Protein 3KWD (pdb70)

Foldseek 3Di:
DAADAAEPQEAADPQEQAEDHEYEEHCEYEEHQEYHYCPAWDDEYAEANEYAEHQEYEEEHNDAWDQDPVRDTGQYYAYHCEYNYHNEYEYGPEAHEANEYAEHNEYAYCEYEYHQEYEYYCEYHENEYAYHQFYHDYNYYHHDHVVSVPTHGDDPVSVVVRVVVD

Organism: Thermosynechococcus vestitus (strain NIES-2133 / IAM M-273 / BP-1) (NCBI:txid197221)

Nearest PDB structures (foldseek):
  3kwd-assembly1_A  TM=1.006E+00  e=5.492E-32  Thermosynechococcus vestitus BP-1
  3kwc-assembly1_C  TM=9.804E-01  e=3.329E-26  Thermosynechococcus vestitus BP-1
  7o4z-assembly1_A  TM=9.987E-01  e=1.761E-24  Synechococcus elongatus PCC 7942 = FACHB-805
  3ou9-assembly1_A  TM=9.109E-01  e=1.102E-14  Methanosarcina thermophila
  3ow5-assembly1_A  TM=9.002E-01  e=1.289E-14  Methanosarcina thermophila

CATH classification: 2.160.10.10

GO terms:
  GO:0031470 carboxysome (C, IDA)
  GO:0008270 zinc ion binding (F, IDA)
  GO:0004089 carbonate dehydratase activity (F, IDA)
  GO:0043886 structural constituent of carboxysome shell (F, IPI)

Radius of gyration: 14.39 Å; Cα contacts (8 Å, |Δi|>4): 576; chains: 1; bounding box: 34×21×41 Å

Solvent-accessible surface area: 7654 Å² total; per-residue (Å²): 145,63,142,40,99,83,16,136,67,18,100,41,43,102,152,14,76,26,66,3,24,0,58,3,82,71,120,1,82,0,11,42,42,6,23,0,67,1,46,75,0,45,20,0,12,0,0,18,144,0,35,0,24,64,28,1,59,0,20,0,78,110,148,32,72,20,92,4,96,79,50,107,105,4,0,0,12,0,0,49,85,1,10,0,0,77,106,1,62,0,32,0,14,0,25,0,1,61,40,1,4,0,0,76,126,0,27,0,53,65,9,71,0,8,46,31,0,7,0,22,34,106,4,48,0,49,80,10,92,0,43,88,26,42,44,0,46,67,44,58,90,0,54,56,68,136,76,1,99,207,13,67,88,29,108,104,77,18,81,110,72,11,132,160,51,86

InterPro domains:
  IPR000894 Ribulose bisphosphate carboxylase small subunit, domain [PF00101] (234-313)
  IPR000894 Ribulose bisphosphate carboxylase small subunit, domain [PF00101] (339-422)
  IPR000894 Ribulose bisphosphate carboxylase small subunit, domain [PF00101] (450-533)
  IPR000894 Ribulose bisphosphate carboxylase small subunit, domain [PF00101] (566-649)
  IPR000894 Ribulose bisphosphate carboxylase small subunit, domain [SM00961] (220-313)
  IPR000894 Ribulose bisphosphate carboxylase small subunit, domain [SM00961] (329-422)
  IPR000894 Ribulose bisphosphate carboxylase small subunit, domain [SM00961] (444-533)
  IPR000894 Ribulose bisphosphate carboxylase small subunit, domain [SM00961] (557-650)
  IPR011004 Trimeric LpxA-like superfamily [SSF51161] (18-168)
  IPR017156 Carboxysome assembly protein CcmM [PIRSF037250] (1-650)
  IPR036385 Ribulose bisphosphate carboxylase, small subunit superfamily [G3DSA:3.30.190.10] (229-335)
  IPR036385 Ribulose bisphosphate carboxylase, small subunit superfamily [G3DSA:3.30.190.10] (338-445)
  IPR036385 Ribulose bisphosphate carboxylase, small subunit superfamily [G3DSA:3.30.190.10] (449-563)
  IPR036385 Ribulose bisphosphate carboxylase, small subunit superfamily [G3DSA:3.30.190.10] (564-652)
  IPR036385 Ribulose bisphosphate carboxylase, small subunit superfamily [SSF55239] (209-324)
  IPR036385 Ribulose bisphosphate carboxylase, small subunit superfamily [SSF55239] (337-432)
  IPR036385 Ribulose bisphosphate carboxylase, small subunit superfamily [SSF55239] (450-564)
  IPR036385 Ribulose bisphosphate carboxylase, small subunit superfamily [SSF55239] (560-649)
  IPR047223 Carbonic anhydrase, gamma-class, LbH domain [cd00710] (18-194)
  IPR052265 Gamma-class Carbonic Anhydrase [PTHR43360] (2-649)

Secondary structure (DSSP, 8-state):
-PPPEE-TT-EE-TTSEEEESEEE-TT-EE-TT-EEEESSS--EEE-TT-EE-TT-EEEE-SS--EE-TTS-EESEEE-TT-EE-TT-EEEEEEEE-TT-EE-TT-EEEEEEE-TT-EE-SS-EEES-EEPTTBEE-TT-EE-SHHHHTTPPBP-HHHHHHHHHH-

B-factor: mean 14.68, std 8.2, range [6.86, 56.38]

Sequence (166 aa):
LAEPEIAPTAYVHSFSNLIIGDVRIKDYVHIAPGTSIRRADEGTPFHIGSRTNIQDGVVIHGLQQQGRVIGDDGQEYSVWIGDNVSSITHMMALIHGPAYIIGDGCFIGFRSTVFNARVGAGCVVMMHVLIQDVEEIIPPGKYVPSGMMVITTQQQADRLPNVEESDIHFAQHVV

Structure (mmCIF, N/CA/C/O backbone):
data_3KWD
#
_entry.id   3KWD
#
_cell.length_a   103.006
_cell.length_b   103.006
_cell.length_c   44.953
_cell.angle_alpha   90.00
_cell.angle_beta   90.00
_cell.angle_gamma   120.00
#
_symmetry.space_group_name_H-M   'H 3'
#
loop_
_entity.id
_entity.type
_entity.pdbx_description
1 polymer 'Carbon dioxide concentrating mechanism protein'
2 non-polymer 'ZINC ION'
3 non-polymer 'CHLORIDE ION'
4 water water
#
loop_
_atom_site.group_PDB
_atom_site.id
_atom_site.type_symbol
_atom_site.label_atom_id
_atom_site.label_alt_id
_atom_site.label_comp_id
_atom_site.label_asym_id
_atom_site.label_entity_id
_atom_site.label_seq_id
_atom_site.p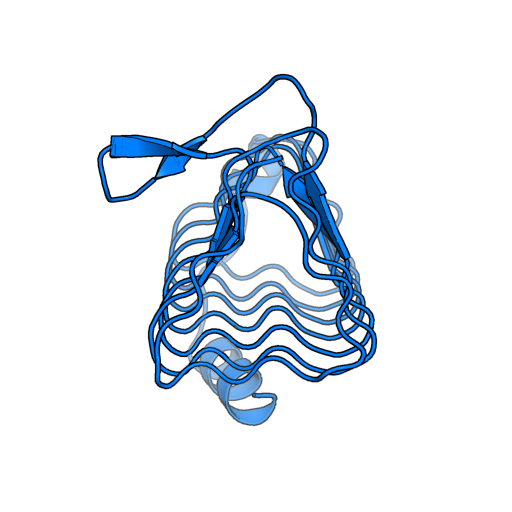dbx_PDB_ins_code
_atom_site.Cartn_x
_atom_site.Cartn_y
_atom_site.Cartn_z
_atom_site.occupancy
_atom_site.B_iso_or_equiv
_atom_site.auth_seq_id
_atom_site.auth_comp_id
_atom_site.auth_asym_id
_atom_site.auth_atom_id
_atom_site.pdbx_PDB_model_num
ATOM 1 N N . LEU A 1 37 ? -19.991 -6.822 1.387 1.00 16.77 17 LEU A N 1
ATOM 2 C CA . LEU A 1 37 ? -19.632 -7.821 0.341 1.00 16.29 17 LEU A CA 1
ATOM 3 C C . LEU A 1 37 ? -19.378 -9.191 0.954 1.00 16.10 17 LEU A C 1
ATOM 4 O O . LEU A 1 37 ? -18.972 -9.300 2.116 1.00 16.20 17 LEU A O 1
ATOM 9 N N . ALA A 1 38 ? -19.609 -10.235 0.165 0.70 15.56 18 ALA A N 1
ATOM 10 C CA . ALA A 1 38 ? -19.204 -11.585 0.539 1.00 15.35 18 ALA A CA 1
ATOM 11 C C . ALA A 1 38 ? -17.688 -11.606 0.714 1.00 15.03 18 ALA A C 1
ATOM 12 O O . ALA A 1 38 ? -16.993 -10.695 0.256 1.00 16.55 18 ALA A O 1
ATOM 14 N N . GLU A 1 39 ? -17.177 -12.636 1.377 1.00 14.20 19 GLU A N 1
ATOM 15 C CA . GLU A 1 39 ? -15.739 -12.766 1.633 1.00 13.45 19 GLU A CA 1
ATOM 16 C C . GLU A 1 39 ? -15.083 -13.624 0.568 1.00 11.68 19 GLU A C 1
ATOM 17 O O . GLU A 1 39 ? -15.718 -14.521 0.044 1.00 11.20 19 GLU A O 1
ATOM 23 N N . PRO A 1 40 ? -13.795 -13.394 0.284 1.00 11.13 20 PRO A N 1
ATOM 24 C CA . PRO A 1 40 ? -13.113 -14.333 -0.597 1.00 11.37 20 PRO A CA 1
ATOM 25 C C . PRO A 1 40 ? -13.069 -15.758 -0.046 1.00 10.74 20 PRO A C 1
ATOM 26 O O . PRO A 1 40 ? -13.011 -15.960 1.164 1.00 11.45 20 PRO A O 1
ATOM 30 N N . GLU A 1 41 ? -13.099 -16.726 -0.949 1.00 10.29 21 GLU A N 1
ATOM 31 C CA . GLU A 1 41 ? -12.906 -18.126 -0.615 1.00 10.85 21 GLU A CA 1
ATOM 32 C C . GLU A 1 41 ? -11.521 -18.501 -1.084 1.00 10.31 21 GLU A C 1
ATOM 33 O O . GLU A 1 41 ? -11.272 -18.582 -2.287 1.00 11.03 21 GLU A O 1
ATOM 44 N N . ILE A 1 42 ? -10.606 -18.671 -0.143 1.00 10.39 22 ILE A N 1
ATOM 45 C CA . ILE A 1 42 ? -9.197 -18.865 -0.454 1.00 10.44 22 ILE A CA 1
ATOM 46 C C . ILE A 1 42 ? -8.819 -20.300 -0.112 1.00 10.21 22 ILE A C 1
ATOM 47 O O . ILE A 1 42 ? -8.831 -20.691 1.059 1.00 10.44 22 ILE A O 1
ATOM 52 N N . ALA A 1 43 ? -8.491 -21.096 -1.126 1.00 10.89 23 ALA A N 1
ATOM 53 C CA . ALA A 1 43 ? -8.156 -22.496 -0.904 1.00 10.92 23 ALA A CA 1
ATOM 54 C C . ALA A 1 43 ? -6.974 -22.586 0.049 1.00 10.83 23 ALA A C 1
ATOM 55 O O . ALA A 1 43 ? -6.086 -21.736 0.034 1.00 10.99 23 ALA A O 1
ATOM 57 N N . PRO A 1 44 ? -6.944 -23.639 0.888 1.00 10.94 24 PRO A N 1
ATOM 58 C CA . PRO A 1 44 ? -5.852 -23.799 1.843 1.00 11.06 24 PRO A CA 1
ATOM 59 C C . PRO A 1 44 ? -4.442 -23.708 1.259 1.00 11.26 24 PRO A C 1
ATOM 60 O O . PRO A 1 44 ? -3.539 -23.212 1.942 1.00 12.31 24 PRO A O 1
ATOM 64 N N . THR A 1 45 ? -4.238 -24.172 0.030 1.00 10.89 25 THR A N 1
ATOM 65 C CA . THR A 1 45 ? -2.909 -24.182 -0.561 1.00 10.94 25 THR A CA 1
ATOM 66 C C . THR A 1 45 ? -2.633 -22.959 -1.442 1.00 10.71 25 THR A C 1
ATOM 67 O O . THR A 1 45 ? -1.556 -22.852 -2.020 1.00 11.19 25 THR A O 1
ATOM 71 N N 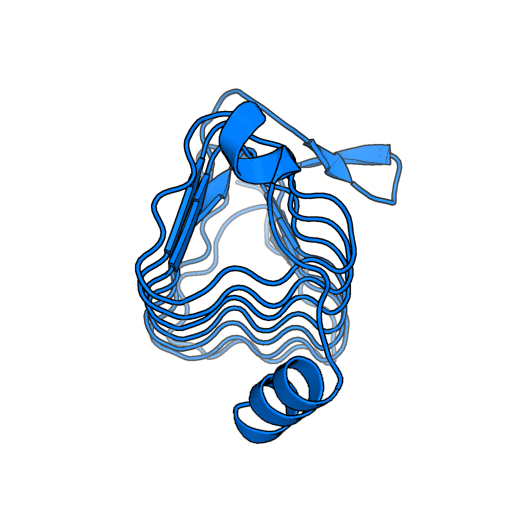. ALA A 1 46 ? -3.597 -22.048 -1.565 1.00 9.79 26 ALA A N 1
ATOM 72 C CA . ALA A 1 46 ? -3.368 -20.806 -2.291 1.00 10.11 26 ALA A CA 1
ATOM 73 C C . ALA A 1 46 ? -2.475 -19.882 -1.482 1.00 10.27 26 ALA A C 1
ATOM 74 O O . ALA A 1 46 ? -2.495 -19.885 -0.260 1.00 11.02 26 ALA A O 1
ATOM 76 N N . TYR A 1 47 ? -1.676 -19.100 -2.193 1.00 10.82 27 TYR A N 1
ATOM 77 C CA . TYR A 1 47 ? -0.827 -18.064 -1.620 1.00 10.58 27 TYR A CA 1
ATOM 78 C C . TYR A 1 47 ? -1.342 -16.716 -2.087 1.00 10.59 27 TYR A C 1
ATOM 79 O O . TYR A 1 47 ? -1.463 -16.481 -3.291 1.00 10.72 27 TYR A O 1
ATOM 88 N N . VAL A 1 48 ? -1.674 -15.847 -1.144 1.00 10.63 28 VAL A N 1
ATOM 89 C CA . VAL A 1 48 ? -2.095 -14.487 -1.448 1.00 10.72 28 VAL A CA 1
ATOM 90 C C . VAL A 1 48 ? -1.215 -13.561 -0.647 1.00 10.24 28 VAL A C 1
ATOM 91 O O . VAL A 1 48 ? -1.290 -13.538 0.577 1.00 10.71 28 VAL A O 1
ATOM 95 N N . HIS A 1 49 ? -0.372 -12.793 -1.323 1.00 9.75 29 HIS A N 1
ATOM 96 C CA . HIS A 1 49 ? 0.509 -11.877 -0.623 1.00 10.40 29 HIS A CA 1
ATOM 97 C C . HIS A 1 49 ? -0.335 -10.880 0.174 1.00 10.03 29 HIS A C 1
ATOM 98 O O . HIS A 1 49 ? -1.388 -10.429 -0.279 1.00 10.43 29 HIS A O 1
ATOM 105 N N . SER A 1 50 ? 0.138 -10.518 1.361 1.00 11.24 30 SER A N 1
ATOM 106 C CA . SER A 1 50 ? -0.595 -9.562 2.194 1.00 11.99 30 SER A CA 1
ATOM 107 C C . SER A 1 50 ? -0.814 -8.189 1.552 1.00 12.30 30 SER A C 1
ATOM 108 O O . SER A 1 50 ? -1.754 -7.488 1.919 1.00 13.47 30 SER A O 1
ATOM 111 N N . PHE A 1 51 ? 0.016 -7.804 0.591 1.00 12.52 31 PHE A N 1
ATOM 112 C CA . PHE A 1 51 ? -0.183 -6.520 -0.078 1.00 12.51 31 PHE A CA 1
ATOM 113 C C . PHE A 1 51 ? -1.298 -6.552 -1.124 1.00 12.49 31 PHE A C 1
ATOM 114 O O . PHE A 1 51 ? -1.774 -5.497 -1.521 1.00 13.65 31 PHE A O 1
ATOM 122 N N . SER A 1 52 ? -1.712 -7.737 -1.570 1.00 12.42 32 SER A N 1
ATOM 123 C CA . SER A 1 52 ? -2.778 -7.836 -2.570 1.00 11.91 32 SER A CA 1
ATOM 124 C C . SER A 1 52 ? -4.065 -7.229 -2.031 1.00 12.21 32 SER A C 1
ATOM 125 O O . SER A 1 52 ? -4.469 -7.531 -0.903 1.00 13.77 32 SER A O 1
ATOM 128 N N . ASN A 1 53 ? -4.714 -6.370 -2.802 1.00 11.10 33 ASN A N 1
ATOM 129 C CA . ASN A 1 53 ? -6.007 -5.819 -2.421 1.00 10.90 33 ASN A CA 1
ATOM 130 C C . ASN A 1 53 ? -7.093 -6.741 -2.947 1.00 10.32 33 ASN A C 1
ATOM 131 O O . ASN A 1 53 ? -7.518 -6.619 -4.102 1.00 11.26 33 ASN A O 1
ATOM 136 N N . LEU A 1 54 ? -7.499 -7.689 -2.118 1.00 10.16 34 LEU A N 1
ATOM 137 C CA . LEU A 1 54 ? -8.412 -8.756 -2.495 1.00 10.23 34 LEU A CA 1
ATOM 138 C C . LEU A 1 54 ? -9.698 -8.542 -1.713 1.00 10.60 34 LEU A C 1
ATOM 139 O O . LEU A 1 54 ? -9.683 -8.547 -0.481 1.00 12.09 34 LEU A O 1
ATOM 144 N N . ILE A 1 55 ? -10.817 -8.340 -2.406 1.00 10.62 35 ILE A N 1
ATOM 145 C CA A ILE A 1 55 ? -12.073 -8.173 -1.687 0.40 10.84 35 ILE A CA 1
ATOM 146 C CA B ILE A 1 55 ? -12.105 -7.905 -1.836 0.60 10.87 35 ILE A CA 1
ATOM 147 C C . ILE A 1 55 ? -13.241 -8.707 -2.473 1.00 10.41 35 ILE A C 1
ATOM 148 O O . ILE A 1 55 ? -13.227 -8.848 -3.690 1.00 10.54 35 ILE A O 1
ATOM 157 N N . GLY A 1 56 ? -14.240 -9.097 -1.703 1.00 10.11 36 GLY A N 1
ATOM 158 C CA . GLY A 1 56 ? -15.470 -9.633 -2.259 1.00 10.38 36 GLY A CA 1
ATOM 159 C C . GLY A 1 56 ? -15.424 -11.111 -2.588 1.00 10.08 36 GLY A C 1
ATOM 160 O O . GLY A 1 56 ? -14.538 -11.849 -2.157 1.00 10.41 36 GLY A O 1
ATOM 161 N N . ASP A 1 57 ? -16.403 -11.533 -3.383 1.00 10.10 37 ASP A N 1
ATOM 162 C CA . ASP A 1 57 ? -16.640 -12.935 -3.686 1.00 10.13 37 ASP A CA 1
ATOM 163 C C . ASP A 1 57 ? -15.690 -13.393 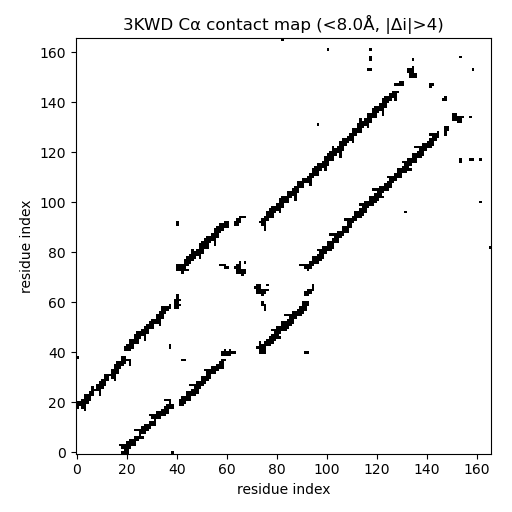-4.792 1.00 10.07 37 ASP A C 1
ATOM 164 O O . ASP A 1 57 ? -16.071 -13.545 -5.946 1.00 10.45 37 ASP A O 1
ATOM 169 N N . VAL A 1 58 ? -14.447 -13.608 -4.398 1.00 10.57 38 VAL A N 1
ATOM 170 C CA . VAL A 1 58 ? -13.374 -14.077 -5.249 1.00 10.40 38 VAL A CA 1
ATOM 171 C C . VAL A 1 58 ? -13.055 -15.489 -4.783 1.00 10.36 38 VAL A C 1
ATOM 172 O O . VAL A 1 58 ? -12.652 -15.685 -3.636 1.00 10.95 38 VAL A O 1
ATOM 176 N N . ARG A 1 59 ? -13.232 -16.455 -5.675 1.00 10.22 39 ARG A N 1
ATOM 177 C CA . ARG A 1 59 ? -13.143 -17.877 -5.367 1.00 10.34 39 ARG A CA 1
ATOM 178 C C . ARG A 1 59 ? -11.839 -18.392 -5.952 1.00 10.31 39 ARG A C 1
ATOM 179 O O . ARG A 1 59 ? -11.689 -18.503 -7.170 1.00 11.01 39 ARG A O 1
ATOM 187 N N . ILE A 1 60 ? -10.884 -18.636 -5.061 1.00 10.37 40 ILE A N 1
ATOM 188 C CA . ILE A 1 60 ? -9.496 -18.887 -5.416 1.00 10.56 40 ILE A CA 1
ATOM 189 C C . ILE A 1 60 ? -9.173 -20.338 -5.116 1.00 10.25 40 ILE A C 1
ATOM 190 O O . ILE A 1 60 ? -9.315 -20.786 -3.969 1.00 10.26 40 ILE A O 1
ATOM 195 N N . LYS A 1 61 ? -8.730 -21.063 -6.142 1.00 9.72 41 LYS A N 1
ATOM 196 C CA . LYS A 1 61 ? -8.551 -22.502 -6.063 1.00 10.37 41 LYS A CA 1
ATOM 197 C C . LYS A 1 61 ? -7.118 -22.889 -5.671 1.00 10.11 41 LYS A C 1
ATOM 198 O O . LYS A 1 61 ? -6.321 -22.073 -5.233 1.00 11.31 41 LYS A O 1
ATOM 204 N N . ASP A 1 62 ? -6.824 -24.181 -5.773 1.00 10.41 42 ASP A N 1
ATOM 205 C CA . ASP A 1 62 ? -5.623 -24.762 -5.152 1.00 10.88 42 ASP A CA 1
ATOM 206 C C . ASP A 1 62 ? -4.367 -24.227 -5.789 1.00 10.75 42 ASP A C 1
ATOM 207 O O . ASP A 1 62 ? -4.302 -24.053 -7.002 1.00 11.03 42 ASP A O 1
ATOM 212 N N . TYR A 1 63 ? -3.361 -23.957 -4.967 1.00 10.71 43 TYR A N 1
ATOM 213 C CA . TYR A 1 63 ? -2.020 -23.608 -5.436 1.00 10.79 43 TYR A CA 1
ATOM 214 C C . TYR A 1 63 ? -1.967 -22.321 -6.253 1.00 10.73 43 TYR A C 1
ATOM 215 O O . TYR A 1 63 ? -0.978 -22.070 -6.928 1.00 11.39 43 TYR A O 1
ATOM 224 N N . VAL A 1 64 ? -2.988 -21.473 -6.161 1.00 10.43 44 VAL A N 1
ATOM 225 C CA . VAL A 1 64 ? -2.926 -20.164 -6.797 1.00 10.61 44 VAL A CA 1
ATOM 226 C C . VAL A 1 64 ? -1.811 -19.358 -6.140 1.00 10.57 44 VAL A C 1
ATOM 227 O O . VAL A 1 64 ? -1.540 -19.499 -4.954 1.00 11.42 44 VAL A O 1
ATOM 231 N N . HIS A 1 65 ? -1.149 -18.519 -6.925 1.00 10.61 45 HIS A N 1
ATOM 232 C CA . HIS A 1 65 ? -0.145 -17.603 -6.416 1.00 10.55 45 HIS A CA 1
ATOM 233 C C . HIS A 1 65 ? -0.510 -16.190 -6.838 1.00 10.65 45 HIS A C 1
ATOM 234 O O . HIS A 1 65 ? -0.447 -15.859 -8.020 1.00 10.88 45 HIS A O 1
ATOM 241 N N . ILE A 1 66 ? -0.878 -15.368 -5.860 1.00 10.25 46 ILE A N 1
ATOM 242 C CA . ILE A 1 66 ? -1.212 -13.958 -6.075 1.00 10.21 46 ILE A CA 1
ATOM 243 C C . ILE A 1 66 ? -0.106 -13.118 -5.448 1.00 9.95 46 ILE A C 1
ATOM 244 O O . ILE A 1 66 ? 0.133 -13.151 -4.236 1.00 10.09 46 ILE A O 1
ATOM 249 N N . ALA A 1 67 ? 0.563 -12.366 -6.315 1.00 9.85 47 ALA A N 1
ATOM 250 C CA . ALA A 1 67 ? 1.707 -11.545 -5.983 1.00 10.23 47 ALA A CA 1
ATOM 251 C C . ALA A 1 67 ? 1.311 -10.293 -5.208 1.00 10.10 47 ALA A C 1
ATOM 252 O O . ALA A 1 67 ? 0.157 -9.874 -5.205 1.00 10.23 47 ALA A O 1
ATOM 254 N N . PRO A 1 68 ? 2.307 -9.635 -4.590 1.00 10.75 48 PRO A N 1
ATOM 255 C CA . PRO A 1 68 ? 2.067 -8.283 -4.123 1.00 10.80 48 PRO A CA 1
ATOM 256 C C . PRO A 1 68 ? 1.768 -7.377 -5.325 1.00 10.58 48 PRO A C 1
ATOM 257 O O . PRO A 1 68 ? 2.046 -7.725 -6.478 1.00 11.39 48 PRO A O 1
ATOM 261 N N . GLY A 1 69 ? 1.195 -6.217 -5.058 1.00 10.38 49 GLY A N 1
ATOM 262 C CA . GLY A 1 69 ? 0.983 -5.243 -6.090 1.00 10.52 49 GLY A CA 1
ATOM 263 C C . GLY A 1 69 ? -0.147 -5.585 -7.023 1.00 9.93 49 GLY A C 1
ATOM 264 O O . GLY A 1 69 ? -0.200 -5.067 -8.139 1.00 11.32 49 GLY A O 1
ATOM 265 N N . THR A 1 70 ? -1.074 -6.411 -6.571 1.00 10.48 50 THR A N 1
ATOM 266 C CA . THR A 1 70 ? -2.229 -6.832 -7.331 1.00 10.40 50 THR A CA 1
ATOM 267 C C . THR A 1 70 ? -3.491 -6.244 -6.705 1.00 10.25 50 THR A C 1
ATOM 268 O O . THR A 1 70 ? -3.558 -5.994 -5.498 1.00 10.74 50 THR A O 1
ATOM 272 N N . SER A 1 71 ? -4.503 -6.078 -7.537 1.00 10.06 51 SER A N 1
ATOM 273 C CA . SER A 1 71 ? -5.815 -5.621 -7.117 1.00 10.12 51 SER A CA 1
ATOM 274 C C . SER A 1 71 ? -6.844 -6.552 -7.699 1.00 9.77 51 SER A C 1
ATOM 275 O O . SER A 1 71 ? -6.911 -6.694 -8.922 1.00 10.62 51 SER A O 1
ATOM 278 N N . ILE A 1 72 ? -7.616 -7.212 -6.849 1.00 9.91 52 ILE A N 1
ATOM 279 C CA . ILE A 1 72 ? -8.578 -8.223 -7.275 1.00 10.13 52 ILE A CA 1
ATOM 280 C C . ILE A 1 72 ? -9.839 -7.984 -6.448 1.00 10.23 52 ILE A C 1
ATOM 281 O O . ILE A 1 72 ? -10.019 -8.548 -5.376 1.00 11.33 52 ILE A O 1
ATOM 286 N N . ARG A 1 73 ? -10.702 -7.101 -6.946 1.00 10.19 53 ARG A N 1
ATOM 287 C CA A ARG A 1 73 ? -11.833 -6.584 -6.183 0.60 10.73 53 ARG A CA 1
ATOM 288 C CA B ARG A 1 73 ? -11.838 -6.606 -6.170 0.40 10.75 53 ARG A CA 1
ATOM 289 C C . ARG A 1 73 ? -13.144 -6.923 -6.864 1.00 10.59 53 ARG A C 1
ATOM 290 O O . ARG A 1 73 ? -13.436 -6.381 -7.935 1.00 10.92 53 ARG A O 1
ATOM 305 N N . ALA A 1 74 ? -13.935 -7.794 -6.246 1.00 10.63 54 ALA A N 1
ATOM 306 C CA . ALA A 1 74 ? -15.271 -8.127 -6.731 1.00 10.63 54 ALA A CA 1
ATOM 307 C C . ALA A 1 74 ? -16.313 -7.226 -6.039 1.00 10.63 54 ALA A C 1
ATOM 308 O O . ALA A 1 74 ? -17.325 -7.689 -5.520 1.00 11.48 54 ALA A O 1
ATOM 310 N N . ASP A 1 75 ? -16.068 -5.917 -6.062 1.00 10.26 55 ASP A N 1
ATOM 311 C CA . ASP A 1 75 ? -16.954 -4.961 -5.413 1.00 10.67 55 ASP A CA 1
ATOM 312 C C . ASP A 1 75 ? -18.010 -4.379 -6.354 1.00 10.57 55 ASP A C 1
ATOM 313 O O . ASP A 1 75 ? -18.957 -3.754 -5.882 1.00 12.32 55 ASP A O 1
ATOM 318 N N . GLU A 1 76 ? -17.874 -4.586 -7.656 1.00 10.10 56 GLU A N 1
ATOM 319 C CA . GLU A 1 76 ? -18.872 -4.177 -8.637 1.00 10.28 56 GLU A CA 1
ATOM 320 C C . GLU A 1 76 ? -19.334 -5.456 -9.309 1.00 10.27 56 GLU A C 1
ATOM 321 O O . GLU A 1 76 ? -20.203 -6.144 -8.781 1.00 11.39 56 GLU A O 1
ATOM 327 N N . GLY A 1 77 ? -18.725 -5.844 -10.419 1.00 10.35 57 GLY A N 1
ATOM 328 C CA . GLY A 1 77 ? -18.965 -7.185 -10.942 1.00 10.44 57 GLY A CA 1
ATOM 329 C C . GLY A 1 77 ? -18.527 -8.237 -9.935 1.00 10.42 57 GLY A C 1
ATOM 330 O O . GLY A 1 77 ? -17.474 -8.113 -9.299 1.00 11.03 57 GLY A O 1
ATOM 331 N N . THR A 1 78 ? -19.324 -9.285 -9.800 1.00 10.41 58 THR A N 1
ATOM 332 C CA . THR A 1 78 ? -19.078 -10.358 -8.855 1.00 10.61 58 THR A CA 1
ATOM 333 C C . THR A 1 78 ? -19.926 -11.553 -9.298 1.00 10.10 58 THR A C 1
ATOM 334 O O . THR A 1 78 ? -20.978 -11.348 -9.889 1.00 10.93 58 THR A O 1
ATOM 338 N N . PRO A 1 79 ? -19.504 -12.805 -9.026 1.00 10.60 59 PRO A N 1
ATOM 339 C CA . PRO A 1 79 ? -18.254 -13.257 -8.417 1.00 10.43 59 PRO A CA 1
ATOM 340 C C . PRO A 1 79 ? -17.103 -13.375 -9.410 1.00 10.20 59 PRO A C 1
ATOM 341 O O . PRO A 1 79 ? -17.277 -13.220 -10.624 1.00 10.42 59 PRO A O 1
ATOM 345 N N . PHE A 1 80 ? -15.925 -13.648 -8.861 1.00 10.30 60 PHE A N 1
ATOM 346 C CA . PHE A 1 80 ? -14.751 -14.008 -9.646 1.00 10.39 60 PHE A CA 1
ATOM 347 C C . PHE A 1 80 ? -14.330 -15.440 -9.301 1.00 10.35 60 PHE A C 1
ATOM 348 O O . PHE A 1 80 ? -14.517 -15.891 -8.163 1.00 10.64 60 PHE A O 1
ATOM 356 N N . HIS A 1 81 ? -13.711 -16.122 -10.263 1.00 10.57 61 HIS A N 1
ATOM 357 C CA . HIS A 1 81 ? -13.082 -17.428 -10.070 1.00 10.35 61 HIS A CA 1
ATOM 358 C C . HIS A 1 81 ? -11.660 -17.357 -10.589 1.00 9.75 61 HIS A C 1
ATOM 359 O O . HIS A 1 81 ? -11.435 -16.854 -11.697 1.00 10.35 61 HIS A O 1
ATOM 366 N N . ILE A 1 82 ? -10.721 -17.892 -9.816 1.00 9.83 62 ILE A N 1
ATOM 367 C CA . ILE A 1 82 ? -9.330 -18.039 -10.229 1.00 10.22 62 ILE A CA 1
ATOM 368 C C . ILE A 1 82 ? -8.936 -19.500 -10.001 1.00 10.37 62 ILE A C 1
ATOM 369 O O . ILE A 1 82 ? -8.887 -19.972 -8.858 1.00 10.53 62 ILE A O 1
ATOM 374 N N . GLY A 1 83 ? -8.680 -20.210 -11.094 1.00 10.57 63 GLY A N 1
ATOM 375 C CA . GLY A 1 83 ? -8.492 -21.643 -11.057 1.00 10.63 63 GLY A CA 1
ATOM 376 C C . GLY A 1 83 ? -7.145 -22.079 -10.524 1.00 10.28 63 GLY A C 1
ATOM 377 O O . GLY A 1 83 ? -6.244 -21.275 -10.270 1.00 11.18 63 GLY A O 1
ATOM 378 N N . SER A 1 84 ? -7.008 -23.386 -10.355 1.00 10.46 64 SER A N 1
ATOM 379 C CA . SER A 1 84 ? -5.861 -23.947 -9.672 1.00 10.57 64 SER A CA 1
ATOM 380 C C . SER A 1 84 ? -4.575 -23.698 -10.428 1.00 10.16 64 SER A C 1
ATOM 381 O O . SER A 1 84 ? -4.529 -23.752 -11.654 1.00 10.67 64 SER A O 1
ATOM 386 N N . ARG A 1 85 ? -3.533 -23.428 -9.654 1.00 9.81 65 ARG A N 1
ATOM 387 C CA . ARG A 1 85 ? -2.169 -23.198 -10.136 1.00 10.88 65 ARG A CA 1
ATOM 388 C C . ARG A 1 85 ? -2.005 -21.902 -10.930 1.00 11.36 65 ARG A C 1
ATOM 389 O O . ARG A 1 85 ? -0.923 -21.616 -11.419 0.80 12.24 65 ARG A O 1
ATOM 397 N N . THR A 1 86 ? -3.021 -21.065 -10.982 1.00 10.76 66 THR A N 1
ATOM 398 C CA . THR A 1 86 ? -2.935 -19.812 -11.706 1.00 10.64 66 THR A CA 1
ATOM 399 C C . THR A 1 86 ? -2.093 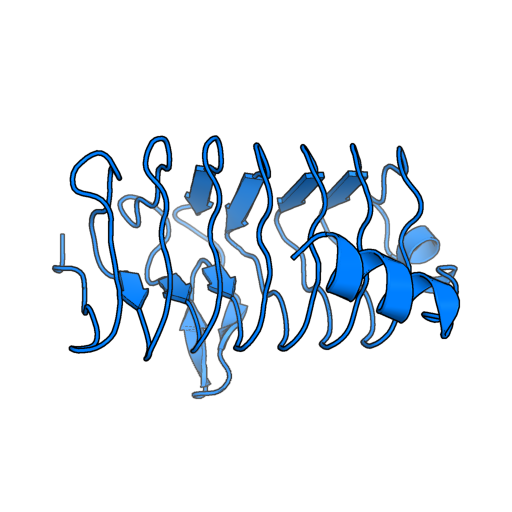-18.806 -10.917 1.00 10.10 66 THR A C 1
ATOM 400 O O . THR A 1 86 ? -2.142 -18.749 -9.693 1.00 10.46 66 THR A O 1
ATOM 404 N N . ASN A 1 87 ? -1.323 -18.025 -11.663 1.00 10.07 67 ASN A N 1
ATOM 405 C CA . ASN A 1 87 ? -0.430 -16.995 -11.129 1.00 9.75 67 ASN A CA 1
ATOM 406 C C . ASN A 1 87 ? -0.922 -15.631 -11.568 1.00 9.97 67 ASN A C 1
ATOM 407 O O . ASN A 1 87 ? -1.122 -15.400 -12.762 1.00 10.67 67 ASN A O 1
ATOM 412 N N . ILE A 1 88 ? -1.120 -14.738 -10.609 1.00 9.88 68 ILE A N 1
ATOM 413 C CA . ILE A 1 88 ? -1.477 -13.344 -10.847 1.00 9.99 68 ILE A CA 1
ATOM 414 C C . ILE A 1 88 ? -0.288 -12.490 -10.408 1.00 9.86 68 ILE A C 1
ATOM 415 O O . ILE A 1 88 ? 0.037 -12.454 -9.226 1.00 10.32 68 ILE A O 1
ATOM 420 N N . GLN A 1 89 ? 0.361 -11.826 -11.365 1.00 10.07 69 GLN A N 1
ATOM 421 C CA . GLN A 1 89 ? 1.627 -11.148 -11.121 1.00 10.08 69 GLN A CA 1
ATOM 422 C C . GLN A 1 89 ? 1.474 -9.685 -10.733 1.00 10.00 69 GLN A C 1
ATOM 423 O O . GLN A 1 89 ? 0.427 -9.063 -10.897 1.00 10.58 69 GLN A O 1
ATOM 429 N N . ASP A 1 90 ? 2.553 -9.152 -10.182 1.00 9.88 70 ASP A N 1
ATOM 430 C CA . ASP A 1 90 ? 2.600 -7.789 -9.656 1.00 10.06 70 ASP A CA 1
ATOM 431 C C . ASP A 1 90 ? 2.225 -6.786 -10.751 1.00 9.97 70 ASP A C 1
ATOM 432 O O . ASP A 1 90 ? 2.740 -6.843 -11.887 1.00 10.31 70 ASP A O 1
ATOM 437 N N . GLY A 1 91 ? 1.292 -5.901 -10.420 1.00 10.13 71 GLY A N 1
ATOM 438 C CA . GLY A 1 91 ? 0.822 -4.849 -11.315 1.00 10.26 71 GLY A CA 1
ATOM 439 C C . GLY A 1 91 ? -0.520 -5.154 -11.957 1.00 10.51 71 GLY A C 1
ATOM 440 O O . GLY A 1 91 ? -1.101 -4.273 -12.592 1.00 11.09 71 GLY A O 1
ATOM 441 N N . VAL A 1 92 ? -1.025 -6.365 -11.810 1.00 10.21 72 VAL A N 1
ATOM 442 C CA . VAL A 1 92 ? -2.300 -6.734 -12.390 1.00 10.44 72 VAL A CA 1
ATOM 443 C C . VAL A 1 92 ? -3.461 -6.090 -11.655 1.00 10.29 72 VAL A C 1
ATOM 444 O O . VAL A 1 92 ? -3.459 -5.954 -10.427 1.00 10.26 72 VAL A O 1
ATOM 448 N N . VAL A 1 93 ? -4.475 -5.735 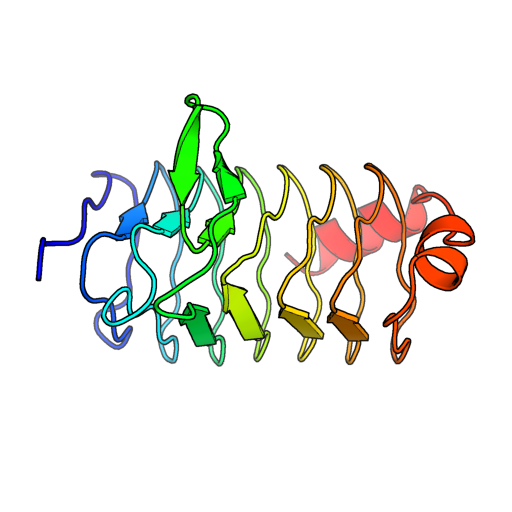-12.430 1.00 10.02 73 VAL A N 1
ATOM 449 C CA . VAL A 1 93 ? -5.788 -5.376 -11.920 1.00 10.10 73 VAL A CA 1
ATOM 450 C C . VAL A 1 93 ? -6.813 -6.329 -12.516 1.00 10.10 73 VAL A C 1
ATOM 451 O O . VAL A 1 93 ? -6.849 -6.525 -13.728 1.00 10.34 73 VAL A O 1
ATOM 455 N N . ILE A 1 94 ? -7.639 -6.912 -11.643 1.00 10.25 74 ILE A N 1
ATOM 456 C CA . ILE A 1 94 ? -8.796 -7.704 -12.033 1.00 10.59 74 ILE A CA 1
ATOM 457 C C . ILE A 1 94 ? -10.009 -7.021 -11.427 1.00 10.33 74 ILE A C 1
ATOM 458 O O . ILE A 1 94 ? -10.085 -6.877 -10.210 1.00 10.93 74 ILE A O 1
ATOM 463 N N . HIS A 1 95 ? -10.937 -6.573 -12.273 1.00 10.17 75 HIS A N 1
ATOM 464 C CA . HIS A 1 95 ? -12.131 -5.861 -11.825 1.00 10.43 75 HIS A CA 1
ATOM 465 C C . HIS A 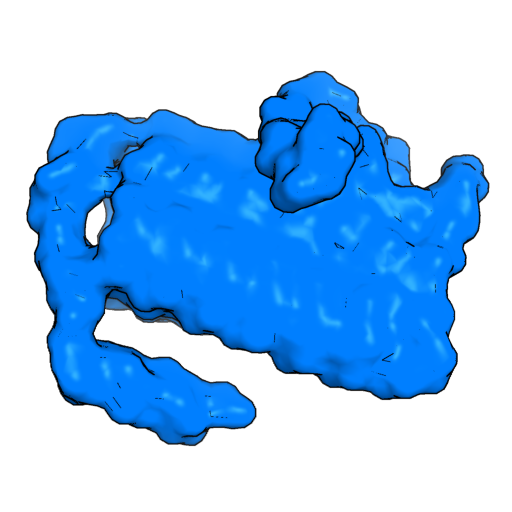1 95 ? -13.288 -6.282 -12.727 1.00 10.09 75 HIS A C 1
ATOM 466 O O . HIS A 1 95 ? -13.048 -6.974 -13.696 1.00 10.89 75 HIS A O 1
ATOM 473 N N . GLY A 1 96 ? -14.517 -5.872 -12.451 1.00 10.29 76 GLY A N 1
ATOM 474 C CA . GLY A 1 96 ? -15.616 -6.228 -13.333 1.00 10.20 76 GLY A CA 1
ATOM 475 C C . GLY A 1 96 ? -16.703 -5.183 -13.343 1.00 10.14 76 GLY A C 1
ATOM 476 O O . GLY A 1 96 ? -16.907 -4.469 -12.360 1.00 11.36 76 GLY A O 1
ATOM 477 N N . LEU A 1 97 ? -17.425 -5.104 -14.452 1.00 9.96 77 LEU A N 1
ATOM 478 C CA . LEU A 1 97 ? -18.612 -4.256 -14.530 1.00 10.60 77 LEU A CA 1
ATOM 479 C C . LEU A 1 97 ? -19.730 -4.844 -13.690 1.00 10.48 77 LEU A C 1
ATOM 480 O O . LEU A 1 97 ? -19.916 -6.052 -13.622 1.00 10.70 77 LEU A O 1
ATOM 485 N N . GLN A 1 98 ? -20.511 -3.968 -13.072 1.00 10.83 78 GLN A N 1
ATOM 486 C CA A GLN A 1 98 ? -21.676 -4.376 -12.300 0.60 11.29 78 GLN A CA 1
ATOM 487 C CA B GLN A 1 98 ? -21.661 -4.401 -12.291 0.40 11.22 78 GLN A CA 1
ATOM 488 C C . GLN A 1 98 ? -22.569 -5.308 -13.125 1.00 11.22 78 GLN A C 1
ATOM 489 O O . GLN A 1 98 ? -23.036 -6.329 -12.636 1.00 11.67 78 GLN A O 1
ATOM 500 N N . GLN A 1 99 ? -22.817 -4.922 -14.371 1.00 11.28 79 GLN A N 1
ATOM 501 C CA . GLN A 1 99 ? -23.637 -5.702 -15.290 1.00 11.58 79 GLN A CA 1
ATOM 502 C C . GLN A 1 99 ? -22.758 -6.434 -16.293 1.00 11.51 79 GLN A C 1
ATOM 503 O O . GLN A 1 99 ? -21.769 -5.898 -16.783 1.00 12.68 79 GLN A O 1
ATOM 509 N N . GLY A 1 100 ? -23.127 -7.673 -16.580 1.00 11.20 80 GLY A N 1
ATOM 510 C CA . GLY A 1 100 ? -22.468 -8.470 -17.598 1.00 11.01 80 GLY A CA 1
ATOM 511 C C . GLY A 1 100 ? -21.730 -9.631 -16.964 1.00 10.79 80 GLY A C 1
ATOM 512 O O . GLY A 1 100 ? -20.898 -9.444 -16.065 1.00 10.76 80 GLY A O 1
ATOM 513 N N . ARG A 1 101 ? -22.047 -10.834 -17.422 1.00 10.41 81 ARG A N 1
ATOM 514 C CA . ARG A 1 101 ? -21.483 -12.045 -16.847 1.00 10.80 81 ARG A CA 1
ATOM 515 C C . ARG A 1 101 ? -21.096 -13.023 -17.937 1.00 10.30 81 ARG A C 1
ATOM 516 O O . ARG A 1 101 ? -21.626 -12.978 -19.058 1.00 11.31 81 ARG A O 1
ATOM 524 N N . VAL A 1 102 ? -20.201 -13.937 -17.587 1.00 10.57 82 VAL A N 1
ATOM 525 C CA . VAL A 1 102 ? -19.864 -15.097 -18.392 1.00 10.81 82 VAL A CA 1
ATOM 526 C C . VAL A 1 102 ? -20.263 -16.342 -17.622 1.00 10.21 82 VAL A C 1
ATOM 527 O O . VAL A 1 102 ? -20.439 -16.319 -16.407 1.00 11.03 82 VAL A O 1
ATOM 531 N N . ILE A 1 103 ? -20.420 -17.441 -18.347 1.00 10.80 83 ILE A N 1
ATOM 532 C CA . ILE A 1 103 ? -20.703 -18.725 -17.730 1.00 10.70 83 ILE A CA 1
ATOM 533 C C . ILE A 1 103 ? -19.394 -19.417 -17.385 1.00 11.12 83 ILE A C 1
ATOM 534 O O . ILE A 1 103 ? -18.538 -19.613 -18.235 1.00 11.33 83 ILE A O 1
ATOM 539 N N . GLY A 1 104 ? -19.252 -19.780 -16.120 1.00 10.99 84 GLY A N 1
ATOM 540 C CA . GLY A 1 104 ? -18.102 -20.552 -15.675 1.00 11.31 84 GLY A CA 1
ATOM 541 C C . GLY A 1 104 ? -18.247 -22.030 -15.977 1.00 11.36 84 GLY A C 1
ATOM 542 O O . GLY A 1 104 ? -19.300 -22.483 -16.438 1.00 11.56 84 GLY A O 1
ATOM 543 N N . ASP A 1 105 ? -17.193 -22.801 -15.703 1.00 11.34 85 ASP A N 1
ATOM 544 C CA . ASP A 1 105 ? -17.209 -24.234 -16.002 1.00 11.33 85 ASP A CA 1
ATOM 545 C C . ASP A 1 105 ? -18.197 -24.991 -15.115 1.00 11.23 85 ASP A C 1
ATOM 546 O O . ASP A 1 105 ? -18.572 -26.112 -15.435 1.00 12.35 85 ASP A O 1
ATOM 551 N N . ASP A 1 106 ? -18.615 -24.374 -14.013 1.00 11.45 86 ASP A N 1
ATOM 552 C CA . ASP A 1 106 ? -19.619 -24.910 -13.104 1.00 11.36 86 ASP A CA 1
ATOM 553 C C . ASP A 1 106 ? -21.048 -24.486 -13.461 1.00 11.27 86 ASP A C 1
ATOM 554 O O . ASP A 1 106 ? -21.982 -24.783 -12.722 1.00 11.79 86 ASP A O 1
ATOM 559 N N . GLY A 1 107 ? -21.216 -23.794 -14.586 1.00 11.11 87 GLY A N 1
ATOM 560 C CA . GLY A 1 107 ? -22.519 -23.301 -15.019 1.00 11.26 87 GLY A CA 1
ATOM 561 C C . GLY A 1 107 ? -23.001 -22.040 -14.328 1.00 10.75 87 GLY A C 1
ATOM 562 O O . GLY A 1 107 ? -24.063 -21.533 -14.678 1.00 11.46 87 GLY A O 1
ATOM 563 N N . GLN A 1 108 ? -22.252 -21.535 -13.354 1.00 11.09 88 GLN A N 1
ATOM 564 C CA . GLN A 1 108 ? -22.662 -20.329 -12.646 1.00 10.78 88 GLN A CA 1
ATOM 565 C C . GLN A 1 108 ? -22.190 -19.104 -13.403 1.00 10.63 88 GLN A C 1
ATOM 566 O O . GLN A 1 108 ? -21.233 -19.167 -14.181 1.00 11.08 88 GLN A O 1
ATOM 572 N N . GLU A 1 109 ? -22.860 -17.983 -13.172 1.00 10.61 89 GLU A N 1
ATOM 573 C CA . GLU A 1 109 ? -22.434 -16.698 -13.723 1.00 11.14 89 GLU A CA 1
ATOM 574 C C . GLU A 1 109 ? -21.282 -16.106 -12.927 1.00 10.81 89 GLU A C 1
ATOM 575 O O . GLU A 1 109 ? -21.285 -16.091 -11.689 1.00 11.91 89 GLU A O 1
ATOM 581 N N . TYR A 1 110 ? -20.307 -15.586 -13.650 1.00 10.67 90 TYR A N 1
ATOM 582 C CA . TYR A 1 110 ? -19.171 -14.869 -13.082 1.00 10.38 90 TYR A CA 1
ATOM 583 C C . TYR A 1 110 ? -18.987 -13.553 -13.813 1.00 10.07 90 TYR A C 1
ATOM 584 O O . TYR A 1 110 ? -19.197 -13.453 -15.013 1.00 10.57 90 TYR A O 1
ATOM 593 N N . SER A 1 111 ? -18.511 -12.550 -13.102 1.00 9.91 91 SER A N 1
ATOM 594 C CA . SER A 1 111 ? -17.971 -11.379 -13.755 1.00 9.53 91 SER A CA 1
ATOM 595 C C . SER A 1 111 ? -16.632 -11.711 -14.435 1.00 9.39 91 SER A C 1
ATOM 596 O O . SER A 1 111 ? -16.403 -11.336 -15.588 1.00 9.43 91 SER A O 1
ATOM 599 N N . VAL A 1 112 ? -15.751 -12.401 -13.712 1.00 9.83 92 VAL A N 1
ATOM 600 C CA . VAL A 1 112 ? -14.467 -12.836 -14.240 1.00 9.93 92 VAL A CA 1
ATOM 601 C C . VAL A 1 112 ? -14.263 -14.299 -13.905 1.00 10.02 92 VAL A C 1
ATOM 602 O O . VAL A 1 112 ? -14.352 -14.680 -12.733 1.00 10.57 92 VAL A O 1
ATOM 606 N N . TRP A 1 113 ? -13.988 -15.108 -14.930 1.00 10.36 93 TRP A N 1
ATOM 607 C CA . TRP A 1 113 ? -13.576 -16.495 -14.761 1.00 10.29 93 TRP A CA 1
ATOM 608 C C . TRP A 1 113 ? -12.193 -16.634 -15.359 1.00 10.28 93 TRP A C 1
ATOM 609 O O . TRP A 1 113 ? -12.034 -16.402 -16.564 1.00 10.31 93 TRP A O 1
ATOM 620 N N . ILE A 1 114 ? -11.214 -17.017 -14.547 1.00 10.15 94 ILE A N 1
ATOM 621 C CA . ILE A 1 114 ? -9.884 -17.359 -15.006 1.00 10.35 94 ILE A CA 1
ATOM 622 C C . ILE A 1 114 ? -9.668 -18.810 -14.642 1.00 9.91 94 ILE A C 1
ATOM 623 O O . ILE A 1 114 ? -9.839 -19.193 -13.484 1.00 10.40 94 ILE A O 1
ATOM 628 N N . GLY A 1 115 ? -9.314 -19.623 -15.630 1.00 9.75 95 GLY A N 1
ATOM 629 C CA . GLY A 1 115 ? -9.198 -21.059 -15.441 1.00 10.15 95 GLY A CA 1
ATOM 630 C C . GLY A 1 115 ? -7.950 -21.505 -14.716 1.00 10.30 95 GLY A C 1
ATOM 631 O O . GLY A 1 115 ? -7.275 -20.733 -14.031 1.00 10.87 95 GLY A O 1
ATOM 632 N N . ASP A 1 116 ? -7.684 -22.803 -14.837 1.00 10.51 96 ASP A N 1
ATOM 633 C CA . ASP A 1 116 ? -6.547 -23.453 -14.199 1.00 10.64 96 ASP A CA 1
ATOM 634 C C . ASP A 1 116 ? -5.291 -23.207 -15.021 1.00 10.66 96 ASP A C 1
ATOM 635 O O . ASP A 1 116 ? -5.352 -23.136 -16.252 1.00 10.80 96 ASP A O 1
ATOM 640 N N . ASN A 1 117 ? -4.135 -23.156 -14.359 1.00 10.49 97 ASN A N 1
ATOM 641 C CA . ASN A 1 117 ? -2.835 -23.113 -15.038 1.00 10.74 97 ASN A CA 1
ATOM 642 C C . ASN A 1 117 ? -2.662 -21.901 -15.935 1.00 10.83 97 ASN A C 1
ATOM 643 O O . ASN A 1 117 ? -1.972 -21.978 -16.950 1.00 10.95 97 ASN A O 1
ATOM 648 N N . VAL A 1 118 ? -3.273 -20.791 -15.548 1.00 10.36 98 VAL A N 1
ATOM 649 C CA . VAL A 1 118 ? -3.196 -19.557 -16.310 1.00 10.68 98 VAL A CA 1
ATOM 650 C C . VAL A 1 118 ? -2.112 -18.665 -15.724 1.00 10.73 98 VAL A C 1
ATOM 651 O O . VAL A 1 118 ? -1.918 -18.632 -14.514 1.00 11.37 98 VAL A O 1
ATOM 655 N N . SER A 1 119 ? -1.422 -17.931 -16.585 1.00 10.62 99 SER A N 1
ATOM 656 C CA A SER A 1 119 ? -0.500 -16.880 -16.152 0.60 10.72 99 SER A CA 1
ATOM 657 C CA B SER A 1 119 ? -0.492 -16.890 -16.167 0.40 11.14 99 SER A CA 1
ATOM 658 C C . SER A 1 119 ? -1.058 -15.533 -16.551 1.00 10.83 99 SER A C 1
ATOM 659 O O . SER A 1 119 ? -1.165 -15.229 -17.735 1.00 10.98 99 SER A O 1
ATOM 664 N N . ILE A 1 120 ? -1.411 -14.727 -15.553 1.00 10.55 100 ILE A N 1
ATOM 665 C CA . ILE A 1 120 ? -1.838 -13.338 -15.755 1.00 10.65 100 ILE A CA 1
ATOM 666 C C . ILE A 1 120 ? -0.644 -12.483 -15.349 1.00 10.30 100 ILE A C 1
ATOM 667 O O . ILE A 1 120 ? -0.392 -12.280 -14.165 1.00 10.22 100 ILE A O 1
ATOM 672 N N . THR A 1 121 ? 0.135 -12.060 -16.336 1.00 10.26 101 THR A N 1
ATOM 673 C CA . THR A 1 121 ? 1.452 -11.501 -16.069 1.00 10.33 101 THR A CA 1
ATOM 674 C C . THR A 1 121 ? 1.402 -9.998 -15.819 1.00 10.07 101 THR A C 1
ATOM 675 O O . THR A 1 121 ? 0.349 -9.360 -15.881 1.00 10.54 101 THR A O 1
ATOM 679 N N . HIS A 1 122 ? 2.563 -9.441 -15.480 1.00 9.97 102 HIS A N 1
ATOM 680 C CA . HIS A 1 122 ? 2.652 -8.076 -14.966 1.00 10.21 102 HIS A CA 1
ATOM 681 C C . HIS A 1 122 ? 1.821 -7.092 -15.777 1.00 10.05 102 HIS A C 1
ATOM 682 O O . HIS A 1 122 ? 1.916 -7.022 -17.000 1.00 10.03 102 HIS A O 1
ATOM 689 N N . MET A 1 123 ? 1.082 -6.270 -15.034 1.00 10.41 103 MET A N 1
ATOM 690 C CA A MET A 1 123 ? 0.289 -5.149 -15.515 0.60 10.42 103 MET A CA 1
ATOM 691 C CA B MET A 1 123 ? 0.372 -5.103 -15.617 0.40 10.44 103 MET A CA 1
ATOM 692 C C . MET A 1 123 ? -0.865 -5.516 -16.423 1.00 10.20 103 MET A C 1
ATOM 693 O O . MET A 1 123 ? -1.517 -4.652 -16.983 1.00 10.30 103 MET A O 1
ATOM 702 N N . ALA A 1 124 ? -1.178 -6.799 -16.525 1.00 10.34 104 ALA A N 1
ATOM 703 C CA . ALA A 1 124 ? -2.371 -7.181 -17.254 1.00 10.48 104 ALA A CA 1
ATOM 704 C C . ALA A 1 124 ? -3.598 -6.611 -16.564 1.00 10.33 104 ALA A C 1
ATOM 705 O O . ALA A 1 124 ? -3.642 -6.449 -15.345 1.00 10.61 104 ALA A O 1
ATOM 707 N N . LEU A 1 125 ? -4.611 -6.327 -17.375 1.00 10.31 105 LEU A N 1
ATOM 708 C CA . LEU A 1 125 ? -5.920 -5.884 -16.906 1.00 10.37 105 LEU A CA 1
ATOM 709 C C . LEU A 1 125 ? -6.935 -6.906 -17.376 1.00 10.05 105 LEU A C 1
ATOM 710 O O . LEU A 1 125 ? -7.128 -7.065 -18.577 1.00 10.68 105 LEU A O 1
ATOM 715 N N . ILE A 1 126 ? -7.567 -7.607 -16.446 1.00 10.28 106 ILE A N 1
ATOM 716 C CA . ILE A 1 126 ? -8.644 -8.540 -16.765 1.00 10.38 106 ILE A CA 1
ATOM 717 C C . ILE A 1 126 ? -9.906 -7.915 -16.228 1.00 10.13 106 ILE A C 1
ATOM 718 O O . ILE A 1 126 ? -10.062 -7.794 -15.011 1.00 10.79 106 ILE A O 1
ATOM 723 N N . HIS A 1 127 ? -10.784 -7.466 -17.123 1.00 9.97 107 HIS A N 1
ATOM 724 C CA . HIS A 1 127 ? -11.950 -6.728 -16.705 1.00 10.31 107 HIS A CA 1
ATOM 725 C C . HIS A 1 127 ? -13.214 -7.446 -17.141 1.00 10.63 107 HIS A C 1
ATOM 726 O O . HIS A 1 127 ? -13.458 -7.640 -18.333 1.00 10.63 107 HIS A O 1
ATOM 733 N N . GLY A 1 128 ? -14.024 -7.808 -16.154 1.00 10.63 108 GLY A N 1
ATOM 734 C CA . GLY A 1 128 ? -15.278 -8.472 -16.423 1.00 10.60 108 GLY A CA 1
ATOM 735 C C . GLY A 1 128 ? -16.220 -7.587 -17.218 1.00 10.86 108 GLY A C 1
ATOM 736 O O . GLY A 1 128 ? -16.216 -6.359 -17.074 1.00 10.94 108 GLY A O 1
ATOM 737 N N . PRO A 1 129 ? -17.082 -8.205 -18.035 1.00 10.87 109 PRO A N 1
ATOM 738 C CA . PRO A 1 129 ? -17.205 -9.660 -18.197 1.00 10.40 109 PRO A CA 1
ATOM 739 C C . PRO A 1 129 ? -16.049 -10.274 -18.968 1.00 10.53 109 PRO A C 1
ATOM 740 O O . PRO A 1 129 ? -15.698 -9.791 -20.052 1.00 11.27 109 PRO A O 1
ATOM 744 N N . ALA A 1 130 ? -15.450 -11.334 -18.440 1.00 10.61 110 ALA A N 1
ATOM 745 C CA . ALA A 1 130 ? -14.294 -11.955 -19.083 1.00 10.65 110 ALA A CA 1
ATOM 746 C C . ALA A 1 130 ? -14.172 -13.403 -18.672 1.00 10.60 110 ALA A C 1
ATOM 747 O O . ALA A 1 130 ? -14.336 -13.723 -17.494 1.00 11.12 110 ALA A O 1
ATOM 749 N N . TYR A 1 131 ? -13.847 -14.250 -19.644 1.00 10.50 111 TYR A N 1
ATOM 750 C CA . TYR A 1 131 ? -13.546 -15.660 -19.430 1.00 10.55 111 TYR A CA 1
ATOM 751 C C . TYR A 1 131 ? -12.183 -15.912 -20.053 1.00 10.36 111 TYR A C 1
ATOM 752 O O . TYR A 1 131 ? -11.983 -15.620 -21.237 1.00 10.84 111 TYR A O 1
ATOM 761 N N . ILE A 1 132 ? -11.280 -16.485 -19.269 1.00 10.61 112 ILE A N 1
ATOM 762 C CA A ILE A 1 132 ? -9.987 -16.927 -19.781 0.60 10.45 112 ILE A CA 1
ATOM 763 C CA B ILE A 1 132 ? -9.934 -16.886 -19.702 0.40 10.67 112 ILE A CA 1
ATOM 764 C C . ILE A 1 132 ? -9.826 -18.390 -19.435 1.00 10.28 112 ILE A C 1
ATOM 765 O O . ILE A 1 132 ? -9.858 -18.792 -18.281 1.00 10.82 112 ILE A O 1
ATOM 774 N N . GLY A 1 133 ? -9.699 -19.198 -20.487 1.00 10.07 113 GLY A N 1
ATOM 775 C CA . GLY A 1 133 ? -9.659 -20.639 -20.336 1.00 10.69 113 GLY A CA 1
ATOM 776 C C . GLY A 1 133 ? -8.372 -21.190 -19.779 1.00 10.39 113 GLY A C 1
ATOM 777 O O . GLY A 1 133 ? -7.356 -20.502 -19.690 1.00 10.71 113 GLY A O 1
ATOM 778 N N . ASP A 1 134 ? -8.419 -22.474 -19.443 1.00 10.67 114 ASP A N 1
ATOM 779 C CA . ASP A 1 134 ? -7.293 -23.159 -18.831 1.00 10.82 114 ASP A CA 1
ATOM 780 C C . ASP A 1 134 ? -6.041 -23.039 -19.679 1.00 10.31 114 ASP A C 1
ATOM 781 O O . ASP A 1 134 ? -6.081 -23.119 -20.906 1.00 10.91 114 ASP A O 1
ATOM 786 N N . GLY A 1 135 ? -4.913 -22.850 -19.025 1.00 10.07 115 GLY A N 1
ATOM 787 C CA . GLY A 1 135 ? -3.624 -22.924 -19.675 1.00 10.37 115 GLY A CA 1
ATOM 788 C C . GLY A 1 135 ? -3.220 -21.694 -20.460 1.00 10.34 115 GLY A C 1
ATOM 789 O O . GLY A 1 135 ? -2.155 -21.672 -21.042 1.00 12.14 115 GLY A O 1
ATOM 790 N N . CYS A 1 136 ? -4.029 -20.643 -20.461 1.00 10.55 116 CYS A N 1
ATOM 791 C CA . CYS A 1 136 ? -3.656 -19.435 -21.188 1.00 10.45 116 CYS A CA 1
ATOM 792 C C . CYS A 1 136 ? -2.475 -18.700 -20.560 1.00 10.69 116 CYS A C 1
ATOM 793 O O . CYS A 1 136 ? -2.305 -18.680 -19.349 1.00 10.94 116 CYS A O 1
ATOM 796 N N . PHE A 1 137 ? -1.703 -18.067 -21.434 1.00 10.73 117 PHE A N 1
ATOM 797 C CA . PHE A 1 137 ? -0.678 -17.100 -21.065 1.00 10.65 117 PHE A CA 1
ATOM 798 C C . PHE A 1 137 ? -1.186 -15.742 -21.507 1.00 10.64 117 PHE A C 1
ATOM 799 O O . PHE A 1 137 ? -1.531 -15.565 -22.674 1.00 10.78 117 PHE A O 1
ATOM 807 N N . ILE A 1 138 ? -1.241 -14.787 -20.579 1.00 10.40 118 ILE A N 1
ATOM 808 C CA . ILE A 1 138 ? -1.619 -13.408 -20.882 1.00 10.59 118 ILE A CA 1
ATOM 809 C C . ILE A 1 138 ? -0.406 -12.542 -20.565 1.00 10.10 118 ILE A C 1
ATOM 810 O O . ILE A 1 138 ? -0.066 -12.335 -19.397 1.00 10.25 118 ILE A O 1
ATOM 815 N N . GLY A 1 139 ? 0.267 -12.081 -21.611 1.00 10.21 119 GLY A N 1
ATOM 816 C CA . GLY A 1 139 ? 1.548 -11.406 -21.482 1.00 9.95 119 GLY A CA 1
ATOM 817 C C . GLY A 1 139 ? 1.475 -9.992 -20.971 1.00 10.15 119 GLY A C 1
ATOM 818 O O . GLY A 1 139 ? 0.406 -9.432 -20.717 1.00 10.62 119 GLY A O 1
ATOM 819 N N . PHE A 1 140 ? 2.655 -9.401 -20.791 1.00 10.06 120 PHE A N 1
ATOM 820 C CA . PHE A 1 140 ? 2.765 -8.195 -19.978 1.00 10.25 120 PHE A CA 1
ATOM 821 C C . PHE A 1 140 ? 1.944 -7.073 -20.569 1.00 9.94 120 PHE A C 1
ATOM 822 O O . PHE A 1 140 ? 2.011 -6.805 -21.769 1.00 10.16 120 PHE A O 1
ATOM 830 N N . ARG A 1 141 ? 1.200 -6.394 -19.709 1.00 10.26 121 ARG A N 1
ATOM 831 C CA . ARG A 1 141 ? 0.505 -5.171 -20.083 1.00 10.51 121 ARG A CA 1
ATOM 832 C C . ARG A 1 141 ? -0.620 -5.419 -21.072 1.00 10.54 121 ARG A C 1
ATOM 833 O O . ARG A 1 141 ? -1.014 -4.509 -21.805 1.00 11.80 121 ARG A O 1
ATOM 841 N N . SER A 1 142 ? -1.160 -6.628 -21.081 1.00 9.92 122 SER A N 1
ATOM 842 C CA . SER A 1 142 ? -2.255 -6.960 -21.981 1.00 10.09 122 SER A CA 1
ATOM 843 C C . SER A 1 142 ? -3.591 -6.908 -21.264 1.00 10.34 122 SER A C 1
ATOM 844 O O . SER A 1 142 ? -3.676 -7.127 -20.058 1.00 10.73 122 SER A O 1
ATOM 847 N N . THR A 1 143 ? -4.629 -6.591 -22.023 1.00 10.64 123 THR A N 1
ATOM 848 C CA . THR A 1 143 ? -5.977 -6.398 -21.505 1.00 10.78 123 THR A CA 1
ATOM 849 C C . THR A 1 143 ? -6.946 -7.372 -22.141 1.00 10.71 123 THR A C 1
ATOM 850 O O . THR A 1 143 ? -6.922 -7.561 -23.353 1.00 11.00 123 THR A O 1
ATOM 854 N N . VAL A 1 144 ? -7.802 -7.963 -21.317 1.00 10.54 124 VAL A N 1
ATOM 855 C CA . VAL A 1 144 ? -8.953 -8.745 -21.762 1.00 10.27 124 VAL A CA 1
ATOM 856 C C . VAL A 1 144 ? -10.189 -8.134 -21.114 1.00 10.15 124 VAL A C 1
ATOM 857 O O . VAL A 1 144 ? -10.274 -8.096 -19.890 1.00 10.76 124 VAL A O 1
ATOM 861 N N . PHE A 1 145 ? -11.117 -7.647 -21.930 1.00 9.86 125 PHE A N 1
ATOM 862 C CA . PHE A 1 145 ? -12.326 -6.976 -21.439 1.00 10.37 125 PHE A CA 1
ATOM 863 C C . PHE A 1 145 ? -13.510 -7.339 -22.313 1.00 10.03 125 PHE A C 1
ATOM 864 O O . PHE A 1 145 ? -13.440 -7.226 -23.539 1.00 10.31 125 PHE A O 1
ATOM 872 N N . ASN A 1 146 ? -14.610 -7.760 -21.697 1.00 10.54 126 ASN A N 1
ATOM 873 C CA . ASN A 1 146 ? -15.816 -8.105 -22.448 1.00 10.52 126 ASN A CA 1
ATOM 874 C C . ASN A 1 146 ? -15.491 -9.117 -23.558 1.00 10.51 126 ASN A C 1
ATOM 875 O O . ASN A 1 146 ? -15.840 -8.941 -24.732 1.00 10.36 126 ASN A O 1
ATOM 880 N N . ALA A 1 147 ? -14.844 -10.209 -23.169 1.00 10.63 127 ALA A N 1
ATOM 881 C CA . ALA A 1 147 ? -14.278 -11.148 -24.109 1.00 10.24 127 ALA A CA 1
ATOM 882 C C . ALA A 1 147 ? -14.113 -12.514 -23.491 1.00 10.05 127 ALA A C 1
ATOM 883 O O . ALA A 1 147 ? -14.043 -12.659 -22.268 1.00 10.65 127 ALA A O 1
ATOM 885 N N . ARG A 1 148 ? -14.022 -13.511 -24.362 1.00 10.06 128 ARG A N 1
ATOM 886 C CA . ARG A 1 148 ? -13.736 -14.893 -23.990 1.00 10.67 128 ARG A CA 1
ATOM 887 C C . ARG A 1 148 ? -12.473 -15.300 -24.710 1.00 10.53 128 ARG A C 1
ATOM 888 O O . ARG A 1 148 ? -12.367 -15.133 -25.919 1.00 11.62 128 ARG A O 1
ATOM 903 N N . VAL A 1 149 ? -11.514 -15.836 -23.971 1.00 10.83 129 VAL A N 1
ATOM 904 C CA . VAL A 1 149 ? -10.264 -16.339 -24.532 1.00 10.84 129 VAL A CA 1
ATOM 905 C C . VAL A 1 149 ? -10.227 -17.834 -24.254 1.00 10.63 129 VAL A C 1
ATOM 906 O O . VAL A 1 149 ? -10.226 -18.266 -23.107 1.00 10.97 129 VAL A O 1
ATOM 910 N N . GLY A 1 150 ? -10.236 -18.627 -25.319 1.00 10.68 130 GLY A N 1
ATOM 911 C CA . GLY A 1 150 ? -10.298 -20.064 -25.179 1.00 10.70 130 GLY A CA 1
ATOM 912 C C . GLY A 1 150 ? -9.070 -20.655 -24.540 1.00 9.92 130 GLY A C 1
ATOM 913 O O . GLY A 1 150 ? -7.994 -20.046 -24.522 1.00 10.25 130 GLY A O 1
ATOM 914 N N . ALA A 1 151 ? -9.225 -21.872 -24.035 1.00 10.23 131 ALA A N 1
ATOM 915 C CA . ALA A 1 151 ? -8.137 -22.585 -23.405 1.00 10.31 131 ALA A CA 1
ATOM 916 C C . ALA A 1 151 ? -6.913 -22.643 -24.304 1.00 10.02 131 ALA A C 1
ATOM 917 O O . ALA A 1 151 ? -7.014 -22.818 -25.531 1.00 11.24 131 ALA A O 1
ATOM 919 N N . GLY A 1 152 ? -5.741 -22.521 -23.687 1.00 10.29 132 GLY A 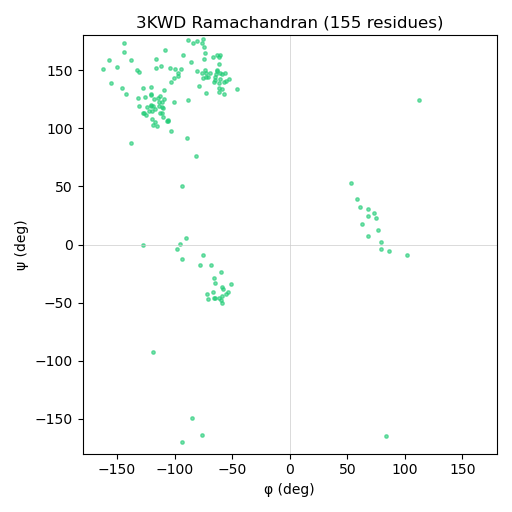N 1
ATOM 920 C CA . GLY A 1 152 ? -4.491 -22.763 -24.385 1.00 10.73 132 GLY A CA 1
ATOM 921 C C . GLY A 1 152 ? -4.033 -21.656 -25.313 1.00 10.48 132 GLY A C 1
ATOM 922 O O . GLY A 1 152 ? -3.119 -21.876 -26.112 1.00 11.65 132 GLY A O 1
ATOM 923 N N . CYS A 1 153 ? -4.639 -20.470 -25.236 1.00 10.80 133 CYS A N 1
ATOM 924 C CA . CYS A 1 153 ? -4.136 -19.332 -26.000 1.00 10.64 133 CYS A CA 1
ATOM 925 C C . CYS A 1 153 ? -2.846 -18.783 -25.403 1.00 10.45 133 CYS A C 1
ATOM 926 O O . CYS A 1 153 ? -2.624 -18.850 -24.195 1.00 10.91 133 CYS A O 1
ATOM 929 N N . VAL A 1 154 ? -2.012 -18.232 -26.271 1.00 10.08 134 VAL A N 1
ATOM 930 C CA . VAL A 1 154 ? -0.811 -17.504 -25.883 1.00 10.61 134 VAL A CA 1
ATOM 931 C C . VAL A 1 154 ? -0.957 -16.082 -26.395 1.00 10.45 134 VAL A C 1
ATOM 932 O O . VAL A 1 154 ? -0.829 -15.823 -27.593 1.00 10.84 134 VAL A O 1
ATOM 936 N N . VAL A 1 155 ? -1.279 -15.183 -25.472 1.00 10.47 135 VAL A N 1
ATOM 937 C CA . VAL A 1 155 ? -1.453 -13.767 -25.745 1.00 10.46 135 VAL A CA 1
ATOM 938 C C . VAL A 1 155 ? -0.185 -13.062 -25.313 1.00 10.11 135 VAL A C 1
ATOM 939 O O . VAL A 1 155 ? 0.217 -13.187 -24.164 1.00 10.01 135 VAL A O 1
ATOM 943 N N . MET A 1 156 ? 0.455 -12.350 -26.236 1.00 10.23 136 MET A N 1
ATOM 944 C CA . MET A 1 156 ? 1.747 -11.755 -25.957 1.00 10.18 136 MET A CA 1
ATOM 945 C C . MET A 1 156 ? 1.596 -10.382 -25.274 1.00 9.76 136 MET A C 1
ATOM 946 O O . MET A 1 156 ? 0.680 -10.194 -24.465 1.00 10.04 136 MET A O 1
ATOM 951 N N . MET A 1 157 ? 2.538 -9.477 -25.504 1.00 10.08 137 MET A N 1
ATOM 952 C CA . MET A 1 157 ? 2.684 -8.276 -24.685 1.00 10.25 137 MET A CA 1
ATOM 953 C C . MET A 1 157 ? 1.996 -7.092 -25.342 1.00 10.92 137 MET A C 1
ATOM 954 O O . MET A 1 157 ? 1.973 -6.974 -26.563 1.00 11.13 137 MET A O 1
ATOM 959 N N . HIS A 1 158 ? 1.462 -6.192 -24.533 1.00 10.64 138 HIS A N 1
ATOM 960 C CA . HIS A 1 158 ? 0.877 -4.948 -25.019 1.00 10.48 138 HIS A CA 1
ATOM 961 C C . HIS A 1 158 ? -0.270 -5.226 -26.012 1.00 10.62 138 HIS A C 1
ATOM 962 O O . HIS A 1 158 ? -0.434 -4.520 -27.007 1.00 11.01 138 HIS A O 1
ATOM 969 N N . VAL A 1 159 ? -1.076 -6.241 -25.724 1.00 10.71 139 VAL A N 1
ATOM 970 C CA . VAL A 1 159 ? -2.232 -6.623 -26.517 1.00 10.41 139 VAL A CA 1
ATOM 971 C C . VAL A 1 159 ? -3.505 -6.106 -25.883 1.00 10.27 139 VAL A C 1
ATOM 972 O O . VAL A 1 159 ? -3.634 -6.107 -24.657 1.00 10.66 139 VAL A O 1
ATOM 976 N N . LEU A 1 160 ? -4.463 -5.694 -26.709 1.00 10.13 140 LEU A N 1
ATOM 977 C CA . LEU A 1 160 ? -5.843 -5.461 -26.274 1.00 10.63 140 LEU A CA 1
ATOM 978 C C . LEU A 1 160 ? -6.750 -6.493 -26.923 1.00 10.33 140 LEU A C 1
ATOM 979 O O . LEU A 1 160 ? -6.720 -6.655 -28.135 1.00 10.63 140 LEU A O 1
ATOM 984 N N . ILE A 1 161 ? -7.547 -7.177 -26.111 1.00 10.22 141 ILE A N 1
ATOM 985 C CA . ILE A 1 161 ? -8.597 -8.085 -26.553 1.00 10.58 141 ILE A CA 1
ATOM 986 C C . ILE A 1 161 ? -9.901 -7.584 -25.952 1.00 10.51 141 ILE A C 1
ATOM 987 O O . ILE A 1 161 ? -10.053 -7.577 -24.731 1.00 10.71 141 ILE A O 1
ATOM 992 N N . GLN A 1 162 ? -10.834 -7.149 -26.791 1.00 10.81 142 GLN A N 1
ATOM 993 C CA . GLN A 1 162 ? -12.074 -6.557 -26.324 1.00 10.78 142 GLN A CA 1
ATOM 994 C C . GLN A 1 162 ? -13.211 -6.905 -27.263 1.00 10.34 142 GLN A C 1
ATOM 995 O O . GLN A 1 162 ? -13.074 -6.797 -28.478 1.00 10.49 142 GLN A O 1
ATOM 1001 N N . ASP A 1 163 ? -14.344 -7.301 -26.688 1.00 10.33 143 ASP A N 1
ATOM 1002 C CA . ASP A 1 163 ? -15.601 -7.473 -27.433 1.00 10.78 143 ASP A CA 1
ATOM 1003 C C . ASP A 1 163 ? -15.558 -8.630 -28.429 1.00 11.25 143 ASP A C 1
ATOM 1004 O O . ASP A 1 163 ? -16.239 -8.594 -29.459 1.00 11.99 143 ASP A O 1
ATOM 1009 N N . VAL A 1 164 ? -14.793 -9.672 -28.129 1.00 11.58 144 VAL A N 1
ATOM 1010 C CA . VAL A 1 164 ? -14.603 -10.795 -29.043 1.00 11.51 144 VAL A CA 1
ATOM 1011 C C . VAL A 1 164 ? -14.491 -12.111 -28.305 1.00 11.75 144 VAL A C 1
ATOM 1012 O O . VAL A 1 164 ? -14.304 -12.131 -27.091 1.00 12.29 144 VAL A O 1
ATOM 1016 N N . GLU A 1 165 ? -14.615 -13.197 -29.062 1.00 11.46 145 GLU A N 1
ATOM 1017 C CA A GLU A 1 165 ? -14.286 -14.533 -28.577 0.70 11.85 145 GLU A CA 1
ATOM 1018 C CA B GLU A 1 165 ? -14.280 -14.513 -28.563 0.30 11.86 145 GLU A CA 1
ATOM 1019 C C . GLU A 1 165 ? -13.085 -15.045 -29.352 1.00 11.79 145 GLU A C 1
ATOM 1020 O O . GLU A 1 165 ? -13.140 -15.174 -30.580 1.00 12.90 145 GLU A O 1
ATOM 1031 N N . ILE A 1 166 ? -11.997 -15.329 -28.646 1.00 11.25 146 ILE A N 1
ATOM 1032 C CA A ILE A 1 166 ? -10.797 -15.928 -29.228 0.50 11.16 146 ILE A CA 1
ATOM 1033 C CA B ILE A 1 166 ? -10.851 -15.958 -29.272 0.50 11.26 146 ILE A CA 1
ATOM 1034 C C . ILE A 1 166 ? -10.960 -17.454 -29.088 1.00 11.00 146 ILE A C 1
ATOM 1035 O O . ILE A 1 166 ? -11.129 -17.944 -27.974 1.00 10.51 146 ILE A O 1
ATOM 1044 N N . PRO A 1 167 ? -10.919 -18.207 -30.210 1.00 11.07 147 PRO A N 1
ATOM 1045 C CA . PRO A 1 167 ? -11.000 -19.660 -30.075 1.00 10.82 147 PRO A CA 1
ATOM 1046 C C . PRO A 1 167 ? -9.840 -20.251 -29.268 1.00 10.75 147 PRO A C 1
ATOM 1047 O O . PRO A 1 167 ? -8.804 -19.609 -29.117 1.00 10.49 147 PRO A O 1
ATOM 1051 N N . PRO A 1 168 ? -10.001 -21.474 -28.755 1.00 10.13 148 PRO A N 1
ATOM 1052 C CA . PRO A 1 168 ? -8.900 -22.131 -28.079 1.00 9.73 148 PRO A CA 1
ATOM 1053 C C . PRO A 1 168 ? -7.657 -22.253 -28.949 1.00 9.03 148 PRO A C 1
ATOM 1054 O O . PRO A 1 168 ? -7.751 -22.390 -30.178 1.00 8.80 148 PRO A O 1
ATOM 1058 N N . GLY A 1 169 ? -6.491 -22.189 -28.321 1.00 9.26 149 GLY A N 1
ATOM 1059 C CA . GLY A 1 169 ? -5.251 -22.535 -29.000 1.00 9.24 149 GLY A CA 1
ATOM 1060 C C . GLY A 1 169 ? -4.751 -21.533 -30.013 1.00 9.59 149 GLY A C 1
ATOM 1061 O O . GLY A 1 169 ? -4.030 -21.909 -30.940 1.00 10.67 149 GLY A O 1
ATOM 1062 N N . LYS A 1 170 ? -5.092 -20.260 -29.833 1.00 9.34 150 LYS A N 1
ATOM 1063 C CA . LYS A 1 170 ? -4.647 -19.195 -30.726 1.00 9.63 150 LYS A CA 1
ATOM 1064 C C . LYS A 1 170 ? -3.532 -18.357 -30.100 1.00 9.07 150 LYS A C 1
ATOM 1065 O O . LYS A 1 170 ? -3.434 -18.224 -28.868 1.00 9.25 150 LYS A O 1
ATOM 1071 N N . TYR A 1 171 ? -2.702 -17.797 -30.971 1.00 8.97 151 TYR A N 1
ATOM 1072 C CA . TYR A 1 171 ? -1.565 -16.951 -30.620 1.00 9.31 151 TYR A CA 1
ATOM 1073 C C . TYR A 1 171 ? -1.892 -15.523 -31.017 1.00 8.85 151 TYR A C 1
ATOM 1074 O O . TYR A 1 171 ? -2.378 -15.281 -32.125 1.00 9.05 151 TYR A O 1
ATOM 1083 N N . VAL A 1 172 ? -1.638 -14.580 -30.109 1.00 9.59 152 VAL A N 1
ATOM 1084 C CA . VAL A 1 172 ? -1.838 -13.158 -30.389 1.00 10.18 152 VAL A CA 1
ATOM 1085 C C . VAL A 1 172 ? -0.500 -12.439 -30.241 1.00 10.79 152 VAL A C 1
ATOM 1086 O O . VAL A 1 172 ? 0.013 -12.291 -29.132 1.00 10.92 152 VAL A O 1
ATOM 1090 N N . PRO A 1 173 ? 0.098 -12.022 -31.360 1.00 10.86 153 PRO A N 1
ATOM 1091 C CA . PRO A 1 173 ? 1.374 -11.321 -31.321 1.00 10.93 153 PRO A CA 1
ATOM 1092 C C . PRO A 1 173 ? 1.339 -10.001 -30.555 1.00 10.74 153 PRO A C 1
ATOM 1093 O O . PRO A 1 173 ? 0.303 -9.343 -30.455 1.00 10.88 153 PRO A O 1
ATOM 1097 N N . SER A 1 174 ? 2.501 -9.604 -30.055 1.00 10.74 154 SER A N 1
ATOM 1098 C CA . SER A 1 174 ? 2.613 -8.390 -29.273 1.00 10.26 154 SER A CA 1
ATOM 1099 C C . SER A 1 174 ? 2.116 -7.164 -30.031 1.00 9.86 154 SER A C 1
ATOM 1100 O O . SER A 1 174 ? 2.357 -6.998 -31.232 1.00 10.30 154 SER A O 1
ATOM 1103 N N . GLY A 1 175 ? 1.422 -6.295 -29.312 1.00 9.35 155 GLY A N 1
ATOM 1104 C CA . GLY A 1 175 ? 0.971 -5.017 -29.843 1.00 9.51 155 GLY A CA 1
ATOM 1105 C C . GLY A 1 175 ? -0.356 -5.055 -30.578 1.00 10.07 155 GLY A C 1
ATOM 1106 O O . GLY A 1 175 ? -0.875 -4.007 -30.959 1.00 10.55 155 GLY A O 1
ATOM 1107 N N . MET A 1 176 ? -0.930 -6.236 -30.776 1.00 10.26 156 MET A N 1
ATOM 1108 C CA A MET A 1 176 ? -2.174 -6.324 -31.523 0.45 10.70 156 MET A CA 1
ATOM 1109 C CA B MET A 1 176 ? -2.187 -6.356 -31.513 0.55 10.03 156 MET A CA 1
ATOM 1110 C C . MET A 1 176 ? -3.350 -5.781 -30.728 1.00 10.01 156 MET A C 1
ATOM 1111 O O . MET A 1 176 ? -3.448 -5.981 -29.514 1.00 10.00 156 MET A O 1
ATOM 1120 N N . VAL A 1 177 ? -4.236 -5.092 -31.429 1.00 9.57 157 VAL A N 1
ATOM 1121 C CA . VAL A 1 177 ? -5.437 -4.515 -30.875 1.00 10.02 157 VAL A CA 1
ATOM 1122 C C . VAL A 1 177 ? -6.604 -5.225 -31.542 1.00 9.79 157 VAL A C 1
ATOM 1123 O O . VAL A 1 177 ? -6.929 -4.959 -32.699 1.00 11.34 157 VAL A O 1
ATOM 1127 N N . ILE A 1 178 ? -7.202 -6.157 -30.810 1.00 10.15 158 ILE A N 1
ATOM 1128 C CA . ILE A 1 178 ? -8.265 -7.013 -31.315 1.00 10.78 158 ILE A CA 1
ATOM 1129 C C . ILE A 1 178 ? -9.595 -6.540 -30.729 1.00 10.66 158 ILE A C 1
ATOM 1130 O O . ILE A 1 178 ? -9.866 -6.747 -29.551 1.00 11.85 158 ILE A O 1
ATOM 1137 N N . THR A 1 179 ? -10.417 -5.900 -31.560 1.00 10.72 159 THR A N 1
ATOM 1138 C CA . THR A 1 179 ? -11.689 -5.316 -31.119 1.00 10.66 159 THR A CA 1
ATOM 1139 C C . THR A 1 179 ? -12.879 -5.769 -31.964 1.00 10.75 159 THR A C 1
ATOM 1140 O O . THR A 1 179 ? -14.008 -5.376 -31.683 1.00 11.16 159 THR A O 1
ATOM 1144 N N . THR A 1 180 ? -12.625 -6.598 -32.970 1.00 11.18 160 THR A N 1
ATOM 1145 C CA . THR A 1 180 ? -13.697 -7.126 -33.801 1.00 11.37 160 THR A CA 1
ATOM 1146 C C . THR A 1 180 ? -13.531 -8.626 -33.980 1.00 10.51 160 THR A C 1
ATOM 1147 O O . THR A 1 180 ? -12.416 -9.161 -34.010 1.00 10.81 160 THR A O 1
ATOM 1151 N N . GLN A 1 181 ? -14.657 -9.307 -34.156 1.00 10.73 161 GLN A N 1
ATOM 1152 C CA . GLN A 1 181 ? -14.624 -10.753 -34.286 1.00 11.14 161 GLN A CA 1
ATOM 1153 C C . GLN A 1 181 ? -13.882 -11.166 -35.556 1.00 11.45 161 GLN A C 1
ATOM 1154 O O . GLN A 1 181 ? -13.207 -12.195 -35.590 1.00 11.69 161 GLN A O 1
ATOM 1160 N N . GLN A 1 182 ? -13.996 -10.356 -36.608 1.00 11.81 162 GLN A N 1
ATOM 1161 C CA . GLN A 1 182 ? -13.263 -10.615 -37.851 1.00 12.28 162 GLN A CA 1
ATOM 1162 C C . GLN A 1 182 ? -11.751 -10.738 -37.604 1.00 11.85 162 GLN A C 1
ATOM 1163 O O . GLN A 1 182 ? -11.094 -11.637 -38.129 1.00 11.58 162 GLN A O 1
ATOM 1169 N N . GLN A 1 183 ? -11.200 -9.861 -36.766 1.00 12.01 163 GLN A N 1
ATOM 1170 C CA . GLN A 1 183 ? -9.777 -9.940 -36.411 1.00 12.58 163 GLN A CA 1
ATOM 1171 C C . GLN A 1 183 ? -9.495 -11.202 -35.619 1.00 12.11 163 GLN A C 1
ATOM 1172 O O . GLN A 1 183 ? -8.507 -11.887 -35.842 1.00 11.96 163 GLN A O 1
ATOM 1183 N N . ALA A 1 184 ? -10.345 -11.479 -34.632 1.00 12.29 164 ALA A N 1
ATOM 1184 C CA . ALA A 1 184 ? -10.152 -12.649 -33.773 1.00 12.18 164 ALA A CA 1
ATOM 1185 C C . ALA A 1 184 ? -10.142 -13.930 -34.596 1.00 12.50 164 ALA A C 1
ATOM 1186 O O . ALA A 1 184 ? -9.361 -14.844 -34.340 1.00 13.25 164 ALA A O 1
ATOM 1188 N N . ASP A 1 185 ? -10.977 -13.963 -35.632 1.00 12.73 165 ASP A N 1
ATOM 1189 C CA . ASP A 1 185 ? -11.125 -15.144 -36.487 1.00 13.08 165 ASP A CA 1
ATOM 1190 C C . ASP A 1 185 ? -9.956 -15.355 -37.453 1.00 13.23 165 ASP A C 1
ATOM 1191 O O . ASP A 1 185 ? -9.908 -16.386 -38.123 1.00 14.66 165 ASP A O 1
ATOM 1196 N N . ARG A 1 186 ? -9.058 -14.383 -37.557 1.00 12.96 166 ARG A N 1
ATOM 1197 C CA . ARG A 1 186 ? -7.858 -14.479 -38.398 1.00 13.05 166 ARG A CA 1
ATOM 1198 C C . ARG A 1 186 ? -6.598 -14.886 -37.633 1.00 12.33 166 ARG A C 1
ATOM 1199 O O . ARG A 1 186 ? -5.538 -15.029 -38.224 1.00 11.75 166 ARG A O 1
ATOM 1207 N N . LEU A 1 187 ? -6.687 -15.032 -36.312 1.00 11.55 167 LEU A N 1
ATOM 1208 C CA . LEU A 1 187 ? -5.494 -15.288 -35.505 1.00 12.21 167 LEU A CA 1
ATOM 1209 C C . LEU A 1 187 ? -4.854 -16.635 -35.826 1.00 12.31 167 LEU A C 1
ATOM 1210 O O . LEU A 1 187 ? -5.562 -17.602 -36.108 1.00 12.61 167 LEU A O 1
ATOM 1215 N N . PRO A 1 188 ? -3.515 -16.708 -35.779 1.00 12.22 168 PRO A N 1
ATOM 1216 C CA . PRO A 1 188 ? -2.812 -17.964 -36.021 1.00 12.98 168 PRO A CA 1
ATOM 1217 C C . PRO A 1 188 ? -2.936 -18.920 -34.837 1.00 13.15 168 PRO A C 1
ATOM 1218 O O . PRO A 1 188 ? -3.216 -18.489 -33.710 1.00 12.28 168 PRO A O 1
ATOM 1222 N N . ASN A 1 189 ? -2.718 -20.203 -35.090 1.00 13.63 169 ASN A N 1
ATOM 1223 C CA . ASN A 1 189 ? -2.650 -21.200 -34.034 1.00 14.30 169 ASN A CA 1
ATOM 1224 C C . ASN A 1 189 ? -1.332 -21.129 -33.295 1.00 14.53 169 ASN A C 1
ATOM 1225 O O . ASN A 1 189 ? -0.295 -20.800 -33.871 1.00 15.47 169 ASN A O 1
ATOM 1230 N N . VAL A 1 190 ? -1.387 -21.451 -32.007 1.00 14.62 170 VAL A N 1
ATOM 1231 C CA . VAL A 1 190 ? -0.196 -21.583 -31.188 1.00 15.69 170 VAL A CA 1
ATOM 1232 C C . VAL A 1 190 ? 0.726 -22.646 -31.773 1.00 16.49 170 VAL A C 1
ATOM 1233 O O . VAL A 1 190 ? 0.273 -23.733 -32.150 1.00 17.31 170 VAL A O 1
ATOM 1237 N N . GLU A 1 191 ? 2.007 -22.305 -31.860 0.50 18.02 171 GLU A N 1
ATOM 1238 C CA . GLU A 1 191 ? 3.037 -23.203 -32.350 0.50 19.52 171 GLU A CA 1
ATOM 1239 C C . GLU A 1 191 ? 3.904 -23.627 -31.181 0.50 20.40 171 GLU A C 1
ATOM 1240 O O . GLU A 1 191 ? 3.847 -23.037 -30.096 0.50 20.64 171 GLU A O 1
ATOM 1246 N N . GLU A 1 192 ? 4.720 -24.646 -31.406 0.50 21.50 172 GLU A N 1
ATOM 1247 C CA . GLU A 1 192 ? 5.569 -25.176 -30.352 0.50 21.74 172 GLU A CA 1
ATOM 1248 C C . GLU A 1 192 ? 6.426 -24.080 -29.714 0.50 22.01 172 GLU A C 1
ATOM 1249 O O . GLU A 1 192 ? 6.594 -24.058 -28.496 0.50 22.30 172 GLU A O 1
ATOM 1255 N N . SER A 1 193 ? 6.961 -23.177 -30.534 0.60 22.35 173 SER A N 1
ATOM 1256 C CA . SER A 1 193 ? 7.820 -22.097 -30.040 0.60 22.57 173 SER A CA 1
ATOM 1257 C C . SER A 1 193 ? 7.067 -21.100 -29.155 0.60 22.57 173 SER A C 1
ATOM 1258 O O . SER A 1 193 ? 7.668 -20.477 -28.279 0.60 22.94 173 SER A O 1
ATOM 1261 N N . ASP A 1 194 ? 5.764 -20.946 -29.390 0.60 22.50 174 ASP A N 1
ATOM 1262 C CA . ASP A 1 194 ? 4.925 -20.071 -28.561 0.60 22.53 174 ASP A CA 1
ATOM 1263 C C . ASP A 1 194 ? 4.705 -20.705 -27.191 0.60 22.57 174 ASP A C 1
ATOM 1264 O O . ASP A 1 194 ? 4.780 -20.023 -26.162 0.60 22.27 174 ASP A O 1
ATOM 1269 N N . ILE A 1 195 ? 4.442 -22.012 -27.186 0.60 22.75 175 ILE A N 1
ATOM 1270 C CA . ILE A 1 195 ? 4.318 -22.784 -25.951 0.60 22.82 175 ILE A CA 1
ATOM 1271 C C . ILE A 1 195 ? 5.629 -22.745 -25.168 0.60 22.86 175 ILE A C 1
ATOM 1272 O O . ILE A 1 195 ? 5.630 -22.525 -23.955 0.60 23.00 175 ILE A O 1
ATOM 1277 N N . HIS A 1 196 ? 6.739 -22.963 -25.871 0.60 22.88 176 HIS A N 1
ATOM 1278 C CA . HIS A 1 196 ? 8.066 -22.904 -25.26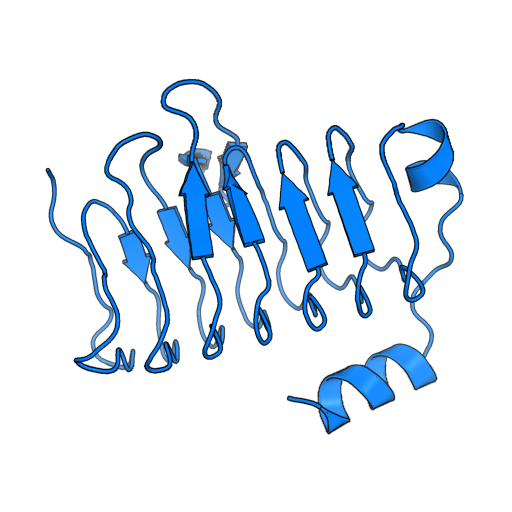1 0.60 22.87 176 HIS A CA 1
ATOM 1279 C C . HIS A 1 196 ? 8.341 -21.539 -24.640 0.60 22.52 176 HIS A C 1
ATOM 1280 O O . HIS A 1 196 ? 8.866 -21.456 -23.532 0.60 22.38 176 HIS A O 1
ATOM 1287 N N . PHE A 1 197 ? 7.992 -20.478 -25.364 0.60 21.98 177 PHE A N 1
ATOM 1288 C CA . PHE A 1 197 ? 8.172 -19.118 -24.860 0.60 21.67 177 PHE A CA 1
ATOM 1289 C C . PHE A 1 197 ? 7.412 -18.898 -23.551 0.60 21.40 177 PHE A C 1
ATOM 1290 O O . PHE A 1 197 ? 7.980 -18.408 -22.569 0.60 20.96 177 PHE A O 1
ATOM 1298 N N . ALA A 1 198 ? 6.131 -19.253 -23.548 0.60 21.01 178 ALA A N 1
ATOM 1299 C CA . ALA A 1 198 ? 5.276 -19.061 -22.377 0.60 21.03 178 ALA A CA 1
ATOM 1300 C C . ALA A 1 198 ? 5.812 -19.819 -21.164 0.60 20.98 178 ALA A C 1
ATOM 1301 O O . ALA A 1 198 ? 5.924 -19.256 -20.074 0.60 20.76 178 ALA A O 1
ATOM 1303 N N . GLN A 1 199 ? 6.152 -21.091 -21.368 0.60 21.26 179 GLN A N 1
ATOM 1304 C CA . GLN A 1 199 ? 6.718 -21.933 -20.312 0.60 21.49 179 GLN A CA 1
ATOM 1305 C C . GLN A 1 199 ? 8.004 -21.343 -19.743 0.60 21.30 179 GLN A C 1
ATOM 1306 O O . GLN A 1 199 ? 8.250 -21.420 -18.541 0.60 21.66 179 GLN A O 1
ATOM 1312 N N . HIS A 1 200 ? 8.811 -20.756 -20.619 0.60 21.18 180 HIS A N 1
ATOM 1313 C CA . HIS A 1 200 ? 10.074 -20.140 -20.230 0.60 20.74 180 HIS A CA 1
ATOM 1314 C C . HIS A 1 200 ? 9.846 -18.906 -19.357 0.60 20.13 180 HIS A C 1
ATOM 1315 O O . HIS A 1 200 ? 10.562 -18.695 -18.378 0.60 20.43 180 HIS A O 1
ATOM 1322 N N . VAL A 1 201 ? 8.849 -18.098 -19.710 0.60 18.99 181 VAL A N 1
ATOM 1323 C CA . VAL A 1 201 ? 8.504 -16.916 -18.918 0.60 18.53 181 VAL A CA 1
ATOM 1324 C C . VAL A 1 201 ? 7.991 -17.309 -17.533 0.60 17.81 181 VAL A C 1
ATOM 1325 O O . VAL A 1 201 ? 8.421 -16.752 -16.523 0.60 16.58 181 VAL A O 1
ATOM 1329 N N . VAL A 1 202 ? 7.089 -18.282 -17.477 0.60 17.91 182 VAL A N 1
ATOM 1330 C CA . VAL A 1 202 ? 6.363 -18.551 -16.238 0.60 18.77 182 VAL A CA 1
ATOM 1331 C C . VAL A 1 202 ? 6.947 -19.696 -15.428 0.60 19.10 182 VAL A C 1
ATOM 1332 O O . VAL A 1 202 ? 6.741 -19.762 -14.216 0.60 19.90 182 VAL A O 1
#